Protein AF-A0A8C6Q5A4-F1 (afdb_monomer_lite)

Organism: Nothobranchius furzeri (NCBI:txid105023)

Secondary structure (DSSP, 8-state):
---EEE--SSEEEEEEE-TT-EEEEEEESSEEEEEEE-SS-EEEEEEEEEEEEEEE-SSEEEEEEEEEEEEEEEE-SSEEEEEEE-SSEEEEEEEEEEEEEEEE-SS-EEEEEEEEEEEEEEE-TT-EEEEEE-TT-EEEEEEEEEETTTTEEEEEEEEEE-S----

Foldseek 3Di:
DADEDEDDADEEEEDEEDALHEYHYDDYEEYEYEYEYEHQYEYHEEYEEYEYEYAEEYNYEEEYAYEAYEYEYHYEANYEYEEHYHAHYEYEEAYENYEYEYAYEACYEYEYAYEQYEYEAEYEPNYHYHYHYDQNYWYKYWYWDQDPVPRDIDIDIDTDNRNDPDD

pLDDT: mean 76.81, std 12.97, range [32.28, 91.25]

Sequence (167 aa):
MCPSLACSPHACVKLACSPHACVELFACSHACVELACSPHACVELACSHACVELACSPHACVEFACSHACVELACSPHACVELACSPHACVEFACSHACVELACSPHACVEFACSHACVELACSPHACVELACSPHAWVSMHMWFCFHRPKTCMLGSFTAFNKQILD

Radius of gyration: 16.49 Å; chains: 1; bounding box: 42×31×48 Å

Structure (mmCIF, N/CA/C/O backbone):
data_AF-A0A8C6Q5A4-F1
#
_entry.id   AF-A0A8C6Q5A4-F1
#
loop_
_atom_site.group_PDB
_atom_site.id
_atom_site.type_symbol
_atom_site.label_atom_id
_atom_site.label_alt_id
_atom_site.label_comp_id
_atom_site.label_asym_id
_atom_site.label_entity_id
_atom_site.label_seq_id
_atom_site.pdbx_PDB_ins_code
_atom_site.Cartn_x
_atom_site.Cartn_y
_atom_site.Cartn_z
_atom_site.occupancy
_atom_site.B_iso_or_equiv
_atom_site.auth_seq_id
_atom_site.auth_comp_id
_atom_site.auth_asym_id
_atom_site.auth_atom_id
_atom_site.pdbx_PDB_model_num
ATOM 1 N N . MET A 1 1 ? 12.781 -13.275 -11.972 1.00 47.41 1 MET A N 1
ATOM 2 C CA . MET A 1 1 ? 13.624 -12.063 -12.056 1.00 47.41 1 MET A CA 1
ATOM 3 C C . MET A 1 1 ? 12.676 -10.913 -12.264 1.00 47.41 1 MET A C 1
ATOM 5 O O . MET A 1 1 ? 11.915 -10.966 -13.224 1.00 47.41 1 MET A O 1
ATOM 9 N N . CYS A 1 2 ? 12.671 -9.964 -11.338 1.00 61.50 2 CYS A N 1
ATOM 10 C CA . CYS A 1 2 ? 11.742 -8.848 -11.365 1.00 61.50 2 CYS A CA 1
ATOM 11 C C . CYS A 1 2 ? 12.385 -7.658 -12.079 1.00 61.50 2 CYS A C 1
ATOM 13 O O . CYS A 1 2 ? 13.564 -7.380 -11.845 1.00 61.50 2 CYS A O 1
ATOM 15 N N . PRO A 1 3 ? 11.687 -7.020 -13.033 1.00 68.88 3 PRO A N 1
ATOM 16 C CA . PRO A 1 3 ? 12.162 -5.784 -13.624 1.00 68.88 3 PRO A CA 1
ATOM 17 C C . PRO A 1 3 ? 12.180 -4.702 -12.541 1.00 68.88 3 PRO A C 1
ATOM 19 O O . PRO A 1 3 ? 11.130 -4.268 -12.076 1.00 68.88 3 PRO A O 1
ATOM 22 N N . SER A 1 4 ? 13.385 -4.282 -12.163 1.00 76.38 4 SER A N 1
ATOM 23 C CA . SER A 1 4 ? 13.598 -3.147 -11.271 1.00 76.38 4 SER A CA 1
ATOM 24 C C . SER A 1 4 ? 13.706 -1.880 -12.114 1.00 76.38 4 SER A C 1
ATOM 26 O O . SER A 1 4 ? 14.609 -1.753 -12.949 1.00 76.38 4 SER A O 1
ATOM 28 N N . LEU A 1 5 ? 12.756 -0.961 -11.950 1.00 78.50 5 LEU A N 1
ATOM 29 C CA . LEU A 1 5 ? 12.769 0.349 -12.591 1.00 78.50 5 LEU A CA 1
ATOM 30 C C . LEU A 1 5 ? 13.226 1.400 -11.577 1.00 78.50 5 LEU A C 1
ATOM 32 O O . LEU A 1 5 ? 12.560 1.667 -10.580 1.00 78.50 5 LEU A O 1
ATOM 36 N N . ALA A 1 6 ? 14.346 2.052 -11.877 1.00 76.06 6 ALA A N 1
ATOM 37 C CA . ALA A 1 6 ? 14.707 3.312 -11.243 1.00 76.06 6 ALA A CA 1
ATOM 38 C C . ALA A 1 6 ? 14.155 4.460 -12.095 1.00 76.06 6 ALA A C 1
ATOM 40 O O . ALA A 1 6 ? 14.390 4.489 -13.307 1.00 76.06 6 ALA A O 1
ATOM 41 N N . CYS A 1 7 ? 13.429 5.401 -11.491 1.00 69.19 7 CYS A N 1
ATOM 42 C CA . CYS A 1 7 ? 12.929 6.575 -12.211 1.00 69.19 7 CYS A CA 1
ATOM 43 C C . CYS A 1 7 ? 13.647 7.863 -11.795 1.00 69.19 7 CYS A C 1
ATOM 45 O O . CYS A 1 7 ? 14.297 7.943 -10.755 1.00 69.19 7 CYS A O 1
ATOM 47 N N . SER A 1 8 ? 13.551 8.879 -12.652 1.00 75.94 8 SER A N 1
ATOM 48 C CA . SER A 1 8 ? 14.094 10.212 -12.401 1.00 75.94 8 SER A CA 1
ATOM 49 C C . SER A 1 8 ? 13.344 10.943 -11.281 1.00 75.94 8 SER A C 1
ATOM 51 O O . SER A 1 8 ? 12.186 10.621 -11.002 1.00 75.94 8 SER A O 1
ATOM 53 N N . PRO A 1 9 ? 13.952 11.987 -10.685 1.00 69.00 9 PRO A N 1
ATOM 54 C CA . PRO A 1 9 ? 13.196 12.979 -9.935 1.00 69.00 9 PRO A CA 1
ATOM 55 C C . PRO A 1 9 ? 12.157 13.595 -10.881 1.00 69.00 9 PRO A C 1
ATOM 57 O O . PRO A 1 9 ? 12.523 14.159 -11.910 1.00 69.00 9 PRO A O 1
ATOM 60 N N . HIS A 1 10 ? 10.879 13.440 -10.552 1.00 80.06 10 HIS A N 1
ATOM 61 C CA . HIS A 1 10 ? 9.693 13.622 -11.393 1.00 80.06 10 HIS A CA 1
ATOM 62 C C . HIS A 1 10 ? 9.489 12.494 -12.407 1.00 80.06 10 HIS A C 1
ATOM 64 O O . HIS A 1 10 ? 10.088 12.474 -13.485 1.00 80.06 10 HIS A O 1
ATOM 70 N N . ALA A 1 11 ? 8.606 11.559 -12.061 1.00 80.25 11 ALA A N 1
ATOM 71 C CA . ALA A 1 11 ? 8.271 10.425 -12.907 1.00 80.25 11 ALA A CA 1
ATOM 72 C C . ALA A 1 11 ? 6.764 10.173 -12.918 1.00 80.25 11 ALA A C 1
ATOM 74 O O . ALA A 1 11 ? 6.114 10.181 -11.877 1.00 80.25 11 ALA A O 1
ATOM 75 N N . CYS A 1 12 ? 6.229 9.898 -14.104 1.00 85.44 12 CYS A N 1
ATOM 76 C CA . CYS A 1 12 ? 4.885 9.359 -14.261 1.00 85.44 12 CYS A CA 1
ATOM 77 C C . CYS A 1 12 ? 5.016 7.946 -14.817 1.00 85.44 12 CYS A C 1
ATOM 79 O O . CYS A 1 12 ? 5.496 7.765 -15.938 1.00 85.44 12 CYS A O 1
ATOM 81 N N . VAL A 1 13 ? 4.613 6.954 -14.031 1.00 85.31 13 VAL A N 1
ATOM 82 C CA . VAL A 1 13 ? 4.717 5.540 -14.385 1.00 85.31 13 VAL A CA 1
ATOM 83 C C . VAL A 1 13 ? 3.311 4.984 -14.524 1.00 85.31 13 VAL A C 1
ATOM 85 O O . VAL A 1 13 ? 2.528 5.039 -13.585 1.00 85.31 13 VAL A O 1
ATOM 88 N N . LYS A 1 14 ? 2.995 4.451 -15.705 1.00 88.44 14 LYS A N 1
ATOM 89 C CA . LYS A 1 14 ? 1.751 3.720 -15.955 1.00 88.44 14 LYS A CA 1
ATOM 90 C C . LYS A 1 14 ? 2.097 2.324 -16.431 1.00 88.44 14 LYS A C 1
ATOM 92 O O . LYS A 1 14 ? 2.766 2.180 -17.456 1.00 88.44 14 LYS A O 1
ATOM 97 N N . LEU A 1 15 ? 1.674 1.309 -15.688 1.00 85.38 15 LEU A N 1
ATOM 98 C CA . LEU A 1 15 ? 2.015 -0.083 -15.968 1.00 85.38 15 LEU A CA 1
ATOM 99 C C . LEU A 1 15 ? 0.772 -0.970 -15.904 1.00 85.38 15 LEU A C 1
ATOM 101 O O . LEU A 1 15 ? 0.005 -0.935 -14.947 1.00 85.38 15 LEU A O 1
ATOM 105 N N . ALA A 1 16 ? 0.613 -1.804 -16.930 1.00 87.69 16 ALA A N 1
ATOM 106 C CA . ALA A 1 16 ? -0.342 -2.901 -16.940 1.00 87.69 16 ALA A CA 1
ATOM 107 C C . ALA A 1 16 ? 0.440 -4.215 -16.955 1.00 87.69 16 ALA A C 1
ATOM 109 O O . ALA A 1 16 ? 1.216 -4.477 -17.878 1.00 87.69 16 ALA A O 1
ATOM 110 N N . CYS A 1 17 ? 0.260 -5.028 -15.922 1.00 82.50 17 CYS A N 1
ATOM 111 C CA . CYS A 1 17 ? 1.066 -6.217 -15.689 1.00 82.50 17 CYS A CA 1
ATOM 112 C C . CYS A 1 17 ? 0.287 -7.489 -16.024 1.00 82.50 17 CYS A C 1
ATOM 114 O O . CYS A 1 17 ? -0.863 -7.657 -15.608 1.00 82.50 17 CYS A O 1
ATOM 116 N N . SER A 1 18 ? 0.930 -8.401 -16.756 1.00 85.56 18 SER A N 1
ATOM 117 C CA . SER A 1 18 ? 0.416 -9.743 -17.056 1.00 85.56 18 SER A CA 1
ATOM 118 C C . SER A 1 18 ? 0.413 -10.652 -15.815 1.00 85.56 18 SER A C 1
ATOM 120 O O . SER A 1 18 ? 1.012 -10.284 -14.804 1.00 85.56 18 SER A O 1
ATOM 122 N N . PRO A 1 19 ? -0.249 -11.825 -15.858 1.00 85.31 19 PRO A N 1
ATOM 123 C CA . PRO A 1 19 ? -0.327 -12.688 -14.685 1.00 85.31 19 PRO A CA 1
ATOM 124 C C . PRO A 1 19 ? 1.070 -13.141 -14.268 1.00 85.31 19 PRO A C 1
ATOM 126 O O . PRO A 1 19 ? 1.944 -13.285 -15.128 1.00 85.31 19 PRO A O 1
ATOM 129 N N . HIS A 1 20 ? 1.279 -13.381 -12.973 1.00 84.62 20 HIS A N 1
ATOM 130 C CA . HIS A 1 20 ? 2.593 -13.733 -12.413 1.00 84.62 20 HIS A CA 1
ATOM 131 C C . HIS A 1 20 ? 3.673 -12.656 -12.608 1.00 84.62 20 HIS A C 1
ATOM 133 O O . HIS A 1 20 ? 4.867 -12.962 -12.642 1.00 84.62 20 HIS A O 1
ATOM 139 N N . ALA A 1 21 ? 3.270 -11.396 -12.778 1.00 83.00 21 ALA A N 1
ATOM 140 C CA . ALA A 1 21 ? 4.210 -10.294 -12.876 1.00 83.00 21 ALA A CA 1
ATOM 141 C C . ALA A 1 21 ? 4.773 -9.913 -11.509 1.00 83.00 21 ALA A C 1
ATOM 143 O O . ALA A 1 21 ? 4.086 -9.957 -10.491 1.00 83.00 21 ALA A O 1
ATOM 144 N N . CYS A 1 22 ? 6.012 -9.441 -11.522 1.00 86.00 22 CYS A N 1
ATOM 145 C CA . CYS A 1 22 ? 6.548 -8.667 -10.422 1.00 86.00 22 CYS A CA 1
ATOM 146 C C . CYS A 1 22 ? 7.009 -7.300 -10.917 1.00 86.00 22 CYS A C 1
ATOM 148 O O . CYS A 1 22 ? 7.527 -7.185 -12.031 1.00 86.00 22 CYS A O 1
ATOM 150 N N . VAL A 1 23 ? 6.773 -6.271 -10.110 1.00 86.44 23 VAL A N 1
ATOM 151 C CA . VAL A 1 23 ? 7.160 -4.889 -10.389 1.00 86.44 23 VAL A CA 1
ATOM 152 C C . VAL A 1 23 ? 7.894 -4.342 -9.186 1.00 86.44 23 VAL A C 1
ATOM 154 O O . VAL A 1 23 ? 7.367 -4.362 -8.081 1.00 86.44 23 VAL A O 1
ATOM 157 N N . GLU A 1 24 ? 9.078 -3.808 -9.438 1.00 88.38 24 GLU A N 1
ATOM 158 C CA . GLU A 1 24 ? 9.873 -3.085 -8.459 1.00 88.38 24 GLU A CA 1
ATOM 159 C C . GLU A 1 24 ? 10.109 -1.665 -8.982 1.00 88.38 24 GLU A C 1
ATOM 161 O O . GLU A 1 24 ? 10.670 -1.487 -10.069 1.00 88.38 24 GLU A O 1
ATOM 166 N N . LEU A 1 25 ? 9.683 -0.647 -8.232 1.00 84.31 25 LEU A N 1
ATOM 167 C CA . LEU A 1 25 ? 9.972 0.756 -8.538 1.00 84.31 25 LEU A CA 1
ATOM 168 C C . LEU A 1 25 ? 10.649 1.427 -7.349 1.00 84.31 25 LEU A C 1
ATOM 170 O O . LEU A 1 25 ? 10.059 1.579 -6.279 1.00 84.31 25 LEU A O 1
ATOM 174 N N . PHE A 1 26 ? 11.878 1.891 -7.570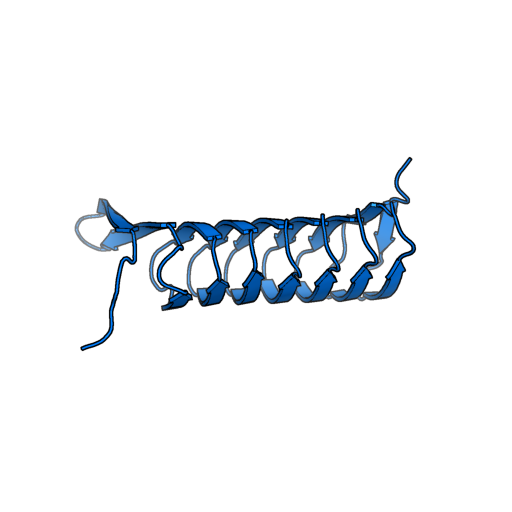 1.00 83.00 26 PHE A N 1
ATOM 175 C CA . PHE A 1 26 ? 12.702 2.504 -6.532 1.00 83.00 26 PHE A CA 1
ATOM 176 C C . PHE A 1 26 ? 13.144 3.923 -6.904 1.00 83.00 26 PHE A C 1
ATOM 178 O O . PHE A 1 26 ? 13.313 4.273 -8.074 1.00 83.00 26 PHE A O 1
ATOM 185 N N . ALA A 1 27 ? 13.415 4.719 -5.866 1.00 65.12 27 ALA A N 1
ATOM 186 C CA . ALA A 1 27 ? 14.122 6.000 -5.934 1.00 65.12 27 ALA A CA 1
ATOM 187 C C . ALA A 1 27 ? 13.423 7.117 -6.735 1.00 65.12 27 ALA A C 1
ATOM 189 O O . ALA A 1 27 ? 14.082 8.013 -7.262 1.00 65.12 27 ALA A O 1
ATOM 190 N N . CYS A 1 28 ? 12.089 7.121 -6.770 1.00 68.94 28 CYS A N 1
ATOM 191 C CA . CYS A 1 28 ? 11.330 8.202 -7.394 1.00 68.94 28 CYS A CA 1
ATOM 192 C C . CYS A 1 28 ? 11.080 9.340 -6.389 1.00 68.94 28 CYS A C 1
ATOM 194 O O . CYS A 1 28 ? 10.520 9.113 -5.310 1.00 68.94 28 CYS A O 1
ATOM 196 N N . SER A 1 29 ? 11.443 10.577 -6.741 1.00 77.25 29 SER A N 1
ATOM 197 C CA . SER A 1 29 ? 10.952 11.772 -6.044 1.00 77.25 29 SER A CA 1
ATOM 198 C C . SER A 1 29 ? 9.865 12.441 -6.877 1.00 77.25 29 SER A C 1
ATOM 200 O O . SER A 1 29 ? 10.041 12.612 -8.075 1.00 77.25 29 SER A O 1
ATOM 202 N N . HIS A 1 30 ? 8.731 12.791 -6.267 1.00 82.38 30 HIS A N 1
ATOM 203 C CA . HIS A 1 30 ? 7.539 13.292 -6.971 1.00 82.38 30 HIS A CA 1
ATOM 204 C C . HIS A 1 30 ? 7.068 12.350 -8.090 1.00 82.38 30 HIS A C 1
ATOM 206 O O . HIS A 1 30 ? 7.176 12.659 -9.278 1.00 82.38 30 HIS A O 1
ATOM 212 N N . ALA A 1 31 ? 6.569 11.185 -7.694 1.00 83.81 31 ALA A N 1
ATOM 213 C CA . ALA A 1 31 ? 6.051 10.174 -8.596 1.00 83.81 31 ALA A CA 1
ATOM 214 C C . ALA A 1 31 ? 4.524 10.234 -8.705 1.00 83.81 31 ALA A C 1
ATOM 216 O O . ALA A 1 31 ? 3.834 10.399 -7.702 1.00 83.81 31 ALA A O 1
ATOM 217 N N . CYS A 1 32 ? 4.002 10.015 -9.906 1.00 86.88 32 CYS A N 1
ATOM 218 C CA . CYS A 1 32 ? 2.624 9.578 -10.104 1.00 86.88 32 CYS A CA 1
ATOM 219 C C . CYS A 1 32 ? 2.677 8.159 -10.663 1.00 86.88 32 CYS A C 1
ATOM 221 O O . CYS A 1 32 ? 3.219 7.953 -11.752 1.00 86.88 32 CYS A O 1
ATOM 223 N N . VAL A 1 33 ? 2.172 7.185 -9.914 1.00 88.06 33 VAL A N 1
ATOM 224 C CA . VAL A 1 33 ? 2.247 5.771 -10.281 1.00 88.06 33 VAL A CA 1
ATOM 225 C C . VAL A 1 33 ? 0.837 5.214 -10.407 1.00 88.06 33 VAL A C 1
ATOM 227 O O . VAL A 1 33 ? 0.091 5.208 -9.439 1.00 88.06 33 VAL A O 1
ATOM 230 N N . GLU A 1 34 ? 0.500 4.720 -11.594 1.00 90.38 34 GLU A N 1
ATOM 231 C CA . GLU A 1 34 ? -0.724 3.962 -11.851 1.00 90.38 34 GLU A CA 1
ATOM 232 C C . GLU A 1 34 ? -0.341 2.536 -12.260 1.00 90.38 34 GLU A C 1
ATOM 234 O O . GLU A 1 34 ? 0.359 2.321 -13.259 1.00 90.38 34 GLU A O 1
ATOM 239 N N . LEU A 1 35 ? -0.798 1.551 -11.496 1.00 87.88 35 LEU A N 1
ATOM 240 C CA . LEU A 1 35 ? -0.503 0.140 -11.725 1.00 87.88 35 LEU A CA 1
ATOM 241 C C . LEU A 1 35 ? -1.790 -0.677 -11.773 1.00 87.88 35 LEU A C 1
ATOM 243 O O . LEU A 1 35 ? -2.598 -0.659 -10.849 1.00 87.88 35 LEU A O 1
ATOM 247 N N . ALA A 1 36 ? -1.947 -1.453 -12.841 1.00 89.75 36 ALA A N 1
ATOM 248 C CA . ALA A 1 36 ? -3.006 -2.443 -12.969 1.00 89.75 36 ALA A CA 1
ATOM 249 C C . ALA A 1 36 ? -2.384 -3.833 -13.102 1.00 89.75 36 ALA A C 1
ATOM 251 O O . ALA A 1 36 ? -1.762 -4.158 -14.118 1.00 89.75 36 ALA A O 1
ATOM 252 N N . CYS A 1 37 ? -2.556 -4.668 -12.082 1.00 85.00 37 CYS A N 1
ATOM 253 C CA . CYS A 1 37 ? -1.925 -5.976 -12.010 1.00 85.00 37 CYS A CA 1
ATOM 254 C C . CYS A 1 37 ? -2.948 -7.107 -12.151 1.00 85.00 37 CYS A C 1
ATOM 256 O O . CYS A 1 37 ? -3.886 -7.240 -11.359 1.00 85.00 37 CYS A O 1
ATOM 258 N N . SER A 1 38 ? -2.740 -7.959 -13.155 1.00 86.19 38 SER A N 1
ATOM 259 C CA . SER A 1 38 ? -3.464 -9.229 -13.297 1.00 86.19 38 SER A CA 1
ATOM 260 C C . SER A 1 38 ? -2.941 -10.292 -12.292 1.00 86.19 38 SER A C 1
ATOM 262 O O . SER A 1 38 ? -2.032 -9.972 -11.522 1.00 86.19 38 SER A O 1
ATOM 264 N N . PRO A 1 39 ? -3.564 -11.487 -12.171 1.00 85.81 39 PRO A N 1
ATOM 265 C CA . PRO A 1 39 ? -3.470 -12.281 -10.941 1.00 85.81 39 PRO A CA 1
ATOM 266 C C . PRO A 1 39 ? -2.053 -12.741 -10.617 1.00 85.81 39 PRO A C 1
ATOM 268 O O . PRO A 1 39 ? -1.236 -12.921 -11.524 1.00 85.81 39 PRO A O 1
ATOM 271 N N . HIS A 1 40 ? -1.796 -13.024 -9.338 1.00 85.56 40 HIS A N 1
ATOM 272 C CA . HIS A 1 40 ? -0.480 -13.455 -8.848 1.00 85.56 40 HIS A CA 1
ATOM 273 C C . HIS A 1 40 ? 0.610 -12.394 -9.030 1.00 85.56 40 HIS A C 1
ATOM 275 O O . HIS A 1 40 ? 1.683 -12.696 -9.547 1.00 85.56 40 HIS A O 1
ATOM 281 N N . ALA A 1 41 ? 0.331 -11.151 -8.645 1.00 85.69 41 ALA A N 1
ATOM 282 C CA . ALA A 1 41 ? 1.284 -10.058 -8.788 1.00 85.69 41 ALA A CA 1
ATOM 283 C C . ALA A 1 41 ? 2.045 -9.765 -7.492 1.00 85.69 41 ALA A C 1
ATOM 285 O O . ALA A 1 41 ? 1.456 -9.783 -6.412 1.00 85.69 41 ALA A O 1
ATOM 286 N N . CYS A 1 42 ? 3.325 -9.422 -7.621 1.00 87.94 42 CYS A N 1
ATOM 287 C CA . CYS A 1 42 ? 4.115 -8.840 -6.535 1.00 87.94 42 CYS A CA 1
ATOM 288 C C . CYS A 1 42 ? 4.509 -7.411 -6.909 1.00 87.94 42 CYS A C 1
ATOM 290 O O . CYS A 1 42 ? 5.078 -7.191 -7.979 1.00 87.94 42 CYS A O 1
ATOM 292 N N . VAL A 1 43 ? 4.197 -6.444 -6.056 1.00 89.19 43 VAL A N 1
ATOM 293 C CA . VAL A 1 43 ? 4.468 -5.029 -6.305 1.00 89.19 43 VAL A CA 1
ATOM 294 C C . VAL A 1 43 ? 5.247 -4.463 -5.129 1.00 89.19 43 VAL A C 1
ATOM 296 O O . VAL A 1 43 ? 4.730 -4.422 -4.020 1.00 89.19 43 VAL A O 1
ATOM 299 N N . GLU A 1 44 ? 6.466 -4.005 -5.392 1.00 90.50 44 GLU A N 1
ATOM 300 C CA . GLU A 1 44 ? 7.312 -3.301 -4.432 1.00 90.50 44 GLU A CA 1
ATOM 301 C C . GLU A 1 44 ? 7.559 -1.876 -4.926 1.00 90.50 44 GLU A C 1
ATOM 303 O O . GLU A 1 44 ? 8.022 -1.643 -6.048 1.00 90.50 44 GLU A O 1
ATOM 308 N N . LEU A 1 45 ? 7.228 -0.902 -4.087 1.00 88.12 45 LEU A N 1
ATOM 309 C CA . LEU A 1 45 ? 7.269 0.511 -4.434 1.00 88.12 45 LEU A CA 1
ATOM 310 C C . LEU A 1 45 ? 7.941 1.307 -3.307 1.00 88.12 45 LEU A C 1
ATOM 312 O O . LEU A 1 45 ? 7.480 1.301 -2.166 1.00 88.12 45 LEU A O 1
ATOM 316 N N . ALA A 1 46 ? 8.994 2.060 -3.631 1.00 88.44 46 ALA A N 1
ATOM 317 C CA . ALA A 1 46 ? 9.642 2.976 -2.692 1.00 88.44 46 ALA A CA 1
ATOM 318 C C . ALA A 1 46 ? 9.818 4.373 -3.301 1.00 88.44 46 ALA A C 1
ATOM 320 O O . ALA A 1 46 ? 10.625 4.580 -4.217 1.00 88.44 46 ALA A O 1
ATOM 321 N N . CYS A 1 47 ? 9.075 5.349 -2.774 1.00 83.38 47 CYS A N 1
ATOM 322 C CA . CYS A 1 47 ? 9.025 6.718 -3.299 1.00 83.38 47 CYS A CA 1
ATOM 323 C C . CYS A 1 47 ? 9.082 7.762 -2.176 1.00 83.38 47 CYS A C 1
ATOM 325 O O . CYS A 1 47 ? 8.613 7.512 -1.075 1.00 83.38 47 CYS A O 1
ATOM 327 N N . SER A 1 48 ? 9.597 8.970 -2.425 1.00 83.25 48 SER A N 1
ATOM 328 C CA . SER A 1 48 ? 9.572 10.022 -1.392 1.00 83.25 48 SER A CA 1
ATOM 329 C C . SER A 1 48 ? 8.255 10.802 -1.380 1.00 83.25 48 SER A C 1
ATOM 331 O O . SER A 1 48 ? 7.542 10.792 -0.381 1.00 83.25 48 SER A O 1
ATOM 333 N N . HIS A 1 49 ? 7.907 11.448 -2.488 1.00 85.94 49 HIS A N 1
ATOM 334 C CA . HIS A 1 49 ? 6.611 12.095 -2.696 1.00 85.94 49 HIS A CA 1
ATOM 335 C C . HIS A 1 49 ? 5.874 11.338 -3.787 1.00 85.94 49 HIS A C 1
ATOM 337 O O . HIS A 1 49 ? 6.394 11.294 -4.902 1.00 85.94 49 HIS A O 1
ATOM 343 N N . ALA A 1 50 ? 4.716 10.753 -3.498 1.00 85.38 50 ALA A N 1
ATOM 344 C CA . ALA A 1 50 ? 4.011 9.953 -4.489 1.00 85.38 50 ALA A CA 1
ATOM 345 C C . ALA A 1 50 ? 2.490 10.090 -4.433 1.00 85.38 50 ALA A C 1
ATOM 347 O O . ALA A 1 50 ? 1.898 10.126 -3.361 1.00 85.38 50 ALA A O 1
ATOM 348 N N . CYS A 1 51 ? 1.868 10.094 -5.604 1.00 87.56 51 CYS A N 1
ATOM 349 C CA . CYS A 1 51 ? 0.471 9.715 -5.758 1.00 87.56 51 CYS A CA 1
ATOM 350 C C . CYS A 1 51 ? 0.461 8.323 -6.388 1.00 87.56 51 CYS A C 1
ATOM 352 O O . CYS A 1 51 ? 1.024 8.148 -7.473 1.00 87.56 51 CYS A O 1
ATOM 354 N N . VAL A 1 52 ? -0.104 7.340 -5.693 1.00 88.75 52 VAL A N 1
ATOM 355 C CA . VAL A 1 52 ? -0.120 5.944 -6.139 1.00 88.75 52 VAL A CA 1
ATOM 356 C C . VAL A 1 52 ? -1.555 5.460 -6.225 1.00 88.75 52 VAL A C 1
ATOM 358 O O . VAL A 1 52 ? -2.257 5.440 -5.221 1.00 88.75 52 VAL A O 1
ATOM 361 N N . GLU A 1 53 ? -1.942 5.017 -7.414 1.00 91.25 53 GLU A N 1
ATOM 362 C CA . GLU A 1 53 ? -3.164 4.261 -7.658 1.00 91.25 53 GLU A CA 1
ATOM 363 C C . GLU A 1 53 ? -2.763 2.845 -8.072 1.00 91.25 53 GLU A C 1
ATOM 365 O O . GLU A 1 53 ? -2.078 2.639 -9.082 1.00 91.25 53 GLU A O 1
ATOM 370 N N . LEU A 1 54 ? -3.163 1.850 -7.285 1.00 88.81 54 LEU A N 1
ATOM 371 C CA . LEU A 1 54 ? -2.844 0.457 -7.568 1.00 88.81 54 LEU A CA 1
ATOM 372 C C . LEU A 1 54 ? -4.114 -0.402 -7.520 1.00 88.81 54 LEU A C 1
ATOM 374 O O . LEU A 1 54 ? -4.864 -0.433 -6.545 1.00 88.81 54 LEU A O 1
ATOM 378 N N . ALA A 1 55 ? -4.356 -1.111 -8.620 1.00 89.62 55 ALA A N 1
ATOM 379 C CA . ALA A 1 55 ? -5.459 -2.043 -8.776 1.00 89.62 55 ALA A CA 1
ATOM 380 C C . ALA A 1 55 ? -4.902 -3.455 -8.964 1.00 89.62 55 ALA A C 1
ATOM 382 O O . ALA A 1 55 ? -4.312 -3.785 -9.999 1.00 89.62 55 ALA A O 1
ATOM 383 N N . CYS A 1 56 ? -5.115 -4.308 -7.966 1.00 83.56 56 CYS A N 1
ATOM 384 C CA . CYS A 1 56 ? -4.623 -5.676 -7.960 1.00 83.56 56 CYS A CA 1
ATOM 385 C C . CYS A 1 56 ? -5.770 -6.681 -8.076 1.00 83.56 56 CYS A C 1
ATOM 387 O O . CYS A 1 56 ? -6.679 -6.751 -7.243 1.00 83.56 56 CYS A O 1
ATOM 389 N N . SER A 1 57 ? -5.690 -7.523 -9.099 1.00 84.06 57 SER A N 1
ATOM 390 C CA . SER A 1 57 ? -6.508 -8.734 -9.202 1.00 84.06 57 SER A CA 1
ATOM 391 C C . SER A 1 57 ? -6.009 -9.831 -8.214 1.00 84.06 57 SER A C 1
ATOM 393 O O . SER A 1 57 ? -5.057 -9.572 -7.475 1.00 84.06 57 SER A O 1
ATOM 395 N N . PRO A 1 58 ? -6.659 -11.010 -8.107 1.00 83.62 58 PRO A N 1
ATOM 396 C CA . PRO A 1 58 ? -6.488 -11.901 -6.958 1.00 83.62 58 PRO A CA 1
ATOM 397 C C . PRO A 1 58 ? -5.052 -12.381 -6.745 1.00 83.62 58 PRO A C 1
ATOM 399 O O . PRO A 1 58 ? -4.292 -12.529 -7.706 1.00 83.62 58 PRO A O 1
ATOM 402 N N . HIS A 1 59 ? -4.727 -12.730 -5.497 1.00 84.81 59 HIS A N 1
ATOM 403 C CA . HIS A 1 59 ? -3.400 -13.219 -5.099 1.00 84.81 59 HIS A CA 1
ATOM 404 C C . HIS A 1 59 ? -2.291 -12.186 -5.309 1.00 84.81 59 HIS A C 1
ATOM 406 O O . HIS A 1 59 ? -1.316 -12.456 -6.005 1.00 84.81 59 HIS A O 1
ATOM 412 N N . ALA A 1 60 ? -2.444 -11.001 -4.728 1.00 85.44 60 ALA A N 1
ATOM 413 C CA . ALA A 1 60 ? -1.442 -9.948 -4.825 1.00 85.44 60 ALA A CA 1
ATOM 414 C C . ALA A 1 60 ? -0.654 -9.782 -3.523 1.00 85.44 60 ALA A C 1
ATOM 416 O O . ALA A 1 60 ? -1.227 -9.846 -2.436 1.00 85.44 60 ALA A O 1
ATOM 417 N N . CYS A 1 61 ? 0.641 -9.519 -3.655 1.00 88.38 61 CYS A N 1
ATOM 418 C CA . CYS A 1 61 ? 1.491 -9.037 -2.574 1.00 88.38 61 CYS A CA 1
ATOM 419 C C . CYS A 1 61 ? 1.917 -7.608 -2.908 1.00 88.38 61 CYS A C 1
ATOM 421 O O . CYS A 1 61 ? 2.469 -7.376 -3.986 1.00 88.38 61 CYS A O 1
ATOM 423 N N . VAL A 1 62 ? 1.635 -6.662 -2.018 1.00 89.00 62 VAL A N 1
ATOM 424 C CA . VAL A 1 62 ? 1.979 -5.250 -2.207 1.00 89.00 62 VAL A CA 1
ATOM 425 C C . VAL A 1 62 ? 2.788 -4.774 -1.014 1.00 89.00 62 VAL A C 1
ATOM 427 O O . VAL A 1 62 ? 2.304 -4.822 0.111 1.00 89.00 62 VAL A O 1
ATOM 430 N N . GLU A 1 63 ? 3.982 -4.263 -1.275 1.00 91.06 63 GLU A N 1
ATOM 431 C CA . GLU A 1 63 ? 4.801 -3.560 -0.296 1.00 91.06 63 GLU A CA 1
ATOM 432 C C . GLU A 1 63 ? 5.028 -2.130 -0.785 1.00 91.06 63 GLU A C 1
ATOM 434 O O . GLU A 1 63 ? 5.527 -1.895 -1.893 1.00 91.06 63 GLU A O 1
ATOM 439 N N . PHE A 1 64 ? 4.646 -1.153 0.033 1.00 88.38 64 PHE A N 1
ATOM 440 C CA . PHE A 1 64 ? 4.840 0.254 -0.295 1.00 88.38 64 PHE A CA 1
ATOM 441 C C . PHE A 1 64 ? 5.431 1.035 0.868 1.00 88.38 64 PHE A C 1
ATOM 443 O O . PHE A 1 64 ? 4.878 1.080 1.968 1.00 88.38 64 PHE A O 1
ATOM 450 N N . ALA A 1 65 ? 6.539 1.713 0.582 1.00 88.44 65 ALA A N 1
ATOM 451 C CA . ALA A 1 65 ? 7.206 2.614 1.501 1.00 88.44 65 ALA A CA 1
ATOM 452 C C . ALA A 1 65 ? 7.259 4.026 0.913 1.00 88.44 65 ALA A C 1
ATOM 454 O O . ALA A 1 65 ? 7.782 4.245 -0.186 1.00 88.44 65 ALA A O 1
ATOM 455 N N . CYS A 1 66 ? 6.763 5.010 1.663 1.00 84.19 66 CYS A N 1
ATOM 456 C CA . CYS A 1 66 ? 6.845 6.397 1.234 1.00 84.19 66 CYS A CA 1
ATOM 457 C C . CYS A 1 66 ? 6.986 7.410 2.361 1.00 84.19 66 CYS A C 1
ATOM 459 O O . CYS A 1 66 ? 6.647 7.138 3.512 1.00 84.19 66 CYS A O 1
ATOM 461 N N . SER A 1 67 ? 7.464 8.612 2.015 1.00 82.12 67 SER A N 1
ATOM 462 C CA . SER A 1 67 ? 7.437 9.723 2.966 1.00 82.12 67 SER A CA 1
ATOM 463 C C . SER A 1 67 ? 6.114 10.498 2.920 1.00 82.12 67 SER A C 1
ATOM 465 O O . SER A 1 67 ? 5.326 10.460 3.855 1.00 82.12 67 SER A O 1
ATOM 467 N N . HIS A 1 68 ? 5.804 11.132 1.798 1.00 83.31 68 HIS A N 1
ATOM 468 C CA . HIS A 1 68 ? 4.555 11.851 1.593 1.00 83.31 68 HIS A CA 1
ATOM 469 C C . HIS A 1 68 ? 3.774 11.157 0.494 1.00 83.31 68 HIS A C 1
ATOM 471 O O . HIS A 1 68 ? 4.263 11.089 -0.639 1.00 83.31 68 HIS A O 1
ATOM 477 N N . ALA A 1 69 ? 2.575 10.670 0.798 1.00 84.06 69 ALA A N 1
ATOM 478 C CA . ALA A 1 69 ? 1.781 10.032 -0.234 1.00 84.06 69 ALA A CA 1
ATOM 479 C C . ALA A 1 69 ? 0.281 10.224 -0.113 1.00 84.06 69 ALA A C 1
ATOM 481 O O . AL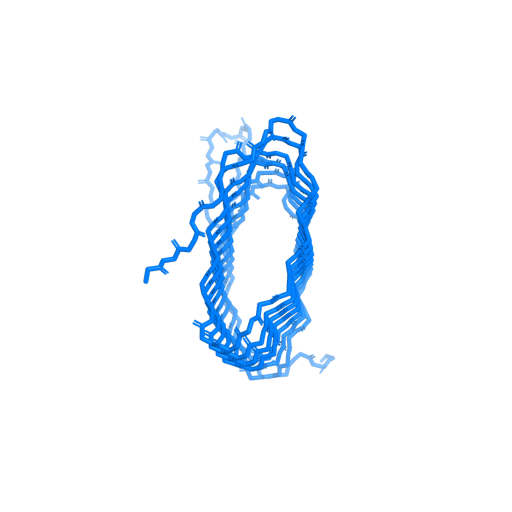A A 1 69 ? -0.273 10.318 0.980 1.00 84.06 69 ALA A O 1
ATOM 482 N N . CYS A 1 70 ? -0.342 10.205 -1.284 1.00 86.56 70 CYS A N 1
ATOM 483 C CA . CYS A 1 70 ? -1.733 9.832 -1.454 1.00 86.56 70 CYS A CA 1
ATOM 484 C C . CYS A 1 70 ? -1.733 8.437 -2.082 1.00 86.56 70 CYS A C 1
ATOM 486 O O . CYS A 1 70 ? -1.169 8.258 -3.165 1.00 86.56 70 CYS A O 1
ATOM 488 N N . VAL A 1 71 ? -2.291 7.458 -1.380 1.00 88.00 71 VAL A N 1
ATOM 489 C CA . VAL A 1 71 ? -2.349 6.066 -1.826 1.00 88.00 71 VAL A CA 1
ATOM 490 C C . VAL A 1 71 ? -3.801 5.655 -1.929 1.00 88.00 71 VAL A C 1
ATOM 492 O O . VAL A 1 71 ? -4.510 5.679 -0.928 1.00 88.00 71 VAL A O 1
ATOM 495 N N . GLU A 1 72 ? -4.199 5.223 -3.115 1.00 90.19 72 GLU A N 1
ATOM 496 C CA . GLU A 1 72 ? -5.453 4.522 -3.345 1.00 90.19 72 GLU A CA 1
ATOM 497 C C . GLU A 1 72 ? -5.125 3.086 -3.745 1.00 90.19 72 GLU A C 1
ATOM 499 O O . GLU A 1 72 ? -4.475 2.834 -4.769 1.00 90.19 72 GLU A O 1
ATOM 504 N N . LEU A 1 73 ? -5.552 2.129 -2.919 1.00 87.25 73 LEU A N 1
ATOM 505 C CA . LEU A 1 73 ? -5.346 0.714 -3.194 1.00 87.25 73 LEU A CA 1
ATOM 506 C C . LEU A 1 73 ? -6.663 -0.051 -3.261 1.00 87.25 73 LEU A C 1
ATOM 508 O O . LEU A 1 73 ? -7.412 -0.134 -2.287 1.00 87.25 73 LEU A O 1
ATOM 512 N N . ALA A 1 74 ? -6.894 -0.685 -4.409 1.00 88.06 74 ALA A N 1
ATOM 513 C CA . ALA A 1 74 ? -8.007 -1.593 -4.628 1.00 88.06 74 ALA A CA 1
ATOM 514 C C . ALA A 1 74 ? -7.483 -3.013 -4.875 1.00 88.06 74 ALA A C 1
ATOM 516 O O . ALA A 1 74 ? -6.939 -3.327 -5.938 1.00 88.06 74 ALA A O 1
ATOM 517 N N . CYS A 1 75 ? -7.684 -3.896 -3.898 1.00 81.00 75 CYS A N 1
ATOM 518 C CA . CYS A 1 75 ? -7.259 -5.290 -3.976 1.00 81.00 75 CYS A CA 1
ATOM 519 C C . CYS A 1 75 ? -8.460 -6.242 -4.000 1.00 81.00 75 CYS A C 1
ATOM 521 O O . CYS A 1 75 ? -9.298 -6.273 -3.097 1.00 81.00 75 CYS A O 1
ATOM 523 N N . SER A 1 76 ? -8.516 -7.085 -5.025 1.00 77.50 76 SER A N 1
ATOM 524 C CA . SER A 1 76 ? -9.439 -8.223 -5.075 1.00 77.50 76 SER A CA 1
ATOM 525 C C . S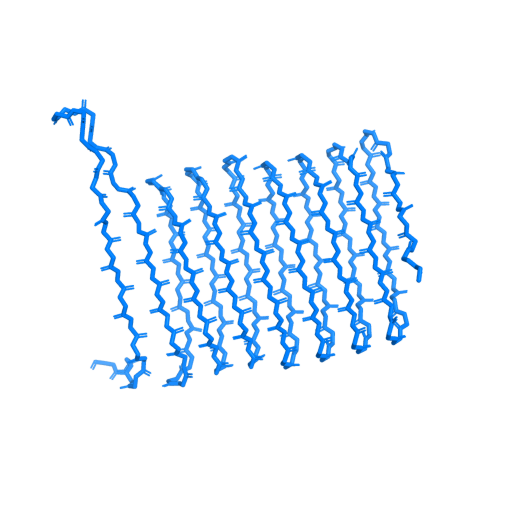ER A 1 76 ? -8.880 -9.422 -4.266 1.00 77.50 76 SER A C 1
ATOM 527 O O . SER A 1 76 ? -7.762 -9.327 -3.754 1.00 77.50 76 SER A O 1
ATOM 529 N N . PRO A 1 77 ? -9.637 -10.520 -4.065 1.00 77.19 77 PRO A N 1
ATOM 530 C CA . PRO A 1 77 ? -9.437 -11.410 -2.926 1.00 77.19 77 PRO A CA 1
ATOM 531 C C . PRO A 1 77 ? -8.056 -12.067 -2.848 1.00 77.19 77 PRO A C 1
ATOM 533 O O . PRO A 1 77 ? -7.441 -12.386 -3.866 1.00 77.19 77 PRO A O 1
ATOM 536 N N . HIS A 1 78 ? -7.625 -12.345 -1.614 1.00 82.75 78 HIS A N 1
ATOM 537 C CA . HIS A 1 78 ? -6.329 -12.937 -1.265 1.00 82.75 78 HIS A CA 1
ATOM 538 C C . HIS A 1 78 ? -5.153 -11.989 -1.486 1.00 82.75 78 HIS A C 1
ATOM 540 O O . HIS A 1 78 ? -4.193 -12.338 -2.168 1.00 82.75 78 HIS A O 1
ATOM 546 N N . ALA A 1 79 ? -5.234 -10.796 -0.905 1.00 83.19 79 ALA A N 1
ATOM 547 C CA . ALA A 1 79 ? -4.135 -9.841 -0.921 1.00 83.19 79 ALA A CA 1
ATOM 548 C C . ALA A 1 79 ? -3.374 -9.824 0.412 1.00 83.19 79 ALA A C 1
ATOM 550 O O . ALA A 1 79 ? -3.982 -9.895 1.481 1.00 83.19 79 ALA A O 1
ATOM 551 N N . CYS A 1 80 ? -2.055 -9.691 0.332 1.00 86.75 80 CYS A N 1
ATOM 552 C CA . CYS A 1 80 ? -1.196 -9.332 1.454 1.00 86.75 80 CYS A CA 1
ATOM 553 C C . CYS A 1 80 ? -0.636 -7.945 1.170 1.00 86.75 80 CYS A C 1
ATOM 555 O O . CYS A 1 80 ? -0.030 -7.745 0.115 1.00 86.75 80 CYS A O 1
ATOM 557 N N . VAL A 1 81 ? -0.869 -6.994 2.070 1.00 87.19 81 VAL A N 1
ATOM 558 C CA . VAL A 1 81 ? -0.417 -5.621 1.862 1.00 87.19 81 VAL A CA 1
ATOM 559 C C . VAL A 1 81 ? 0.298 -5.079 3.082 1.00 87.19 81 VAL A C 1
ATOM 561 O O . VAL A 1 81 ? -0.258 -5.070 4.176 1.00 87.19 81 VAL A O 1
ATOM 564 N N . GLU A 1 82 ? 1.503 -4.575 2.856 1.00 89.88 82 GLU A N 1
ATOM 565 C CA . GLU A 1 82 ? 2.297 -3.854 3.838 1.00 89.88 82 GLU A CA 1
ATOM 566 C C . GLU A 1 82 ? 2.520 -2.421 3.357 1.00 89.88 82 GLU A C 1
ATOM 568 O O . GLU A 1 82 ? 3.005 -2.163 2.251 1.00 89.88 82 GLU A O 1
ATOM 573 N N . LEU A 1 83 ? 2.131 -1.467 4.195 1.00 86.56 83 LEU A N 1
ATOM 574 C CA . LEU A 1 83 ? 2.185 -0.046 3.891 1.00 86.56 83 LEU A CA 1
ATOM 575 C C . LEU A 1 83 ? 2.910 0.697 5.012 1.00 86.56 83 LEU A C 1
ATOM 577 O O . LEU A 1 83 ? 2.478 0.692 6.162 1.00 86.56 83 LEU A O 1
ATOM 581 N N . ALA A 1 84 ? 3.985 1.401 4.666 1.00 86.94 84 ALA A N 1
ATOM 582 C CA . ALA A 1 84 ? 4.734 2.255 5.580 1.00 86.94 84 ALA A CA 1
ATOM 583 C C . ALA A 1 84 ? 4.802 3.685 5.030 1.00 86.94 84 ALA A C 1
ATOM 585 O O . ALA A 1 84 ? 5.465 3.948 4.026 1.00 86.94 84 ALA A O 1
ATOM 586 N N . CYS A 1 85 ? 4.122 4.625 5.691 1.00 79.88 85 CYS A N 1
ATOM 587 C CA . CYS A 1 85 ? 4.026 6.016 5.232 1.00 79.88 85 CYS A CA 1
ATOM 588 C C . CYS A 1 85 ? 4.510 7.011 6.306 1.00 79.88 85 CYS A C 1
ATOM 590 O O . CYS A 1 85 ? 4.124 6.888 7.476 1.00 79.88 85 CYS A O 1
ATOM 592 N N . SER A 1 86 ? 5.324 8.022 5.943 1.00 76.62 86 SER A N 1
ATOM 593 C CA . SER A 1 86 ? 5.845 8.980 6.937 1.00 76.62 86 SER A CA 1
ATOM 594 C C . SER A 1 86 ? 6.275 10.400 6.496 1.00 76.62 86 SER A C 1
ATOM 596 O O . SER A 1 86 ? 7.259 10.511 5.766 1.00 76.62 86 SER A O 1
ATOM 598 N N . PRO A 1 87 ? 5.876 11.498 7.177 1.00 73.00 87 PRO A N 1
ATOM 599 C CA . PRO A 1 87 ? 4.555 11.937 7.661 1.00 73.00 87 PRO A CA 1
ATOM 600 C C . PRO A 1 87 ? 3.695 12.579 6.558 1.00 73.00 87 PRO A C 1
ATOM 602 O O . PRO A 1 87 ? 4.182 12.845 5.467 1.00 73.00 87 PRO A O 1
ATOM 605 N N . HIS A 1 88 ? 2.442 12.928 6.864 1.00 77.62 88 HIS A N 1
ATOM 606 C CA . HIS A 1 88 ? 1.463 13.457 5.894 1.00 77.62 88 HIS A CA 1
ATOM 607 C C . HIS A 1 88 ? 1.122 12.452 4.793 1.00 77.62 88 HIS A C 1
ATOM 609 O O . HIS A 1 88 ? 1.537 12.594 3.640 1.00 77.62 88 HIS A O 1
ATOM 615 N N . ALA A 1 89 ? 0.357 11.436 5.179 1.00 80.00 89 ALA A N 1
ATOM 616 C CA . ALA A 1 89 ? -0.145 10.423 4.269 1.00 80.00 89 ALA A CA 1
ATOM 617 C C . ALA A 1 89 ? -1.674 10.406 4.270 1.00 80.00 89 ALA A C 1
ATOM 619 O O . ALA A 1 89 ? -2.290 10.465 5.334 1.00 80.00 89 ALA A O 1
ATOM 620 N N . CYS A 1 90 ? -2.260 10.294 3.084 1.00 84.44 90 CYS A N 1
ATOM 621 C CA . CYS A 1 90 ? -3.660 9.943 2.896 1.00 84.44 90 CYS A CA 1
ATOM 622 C C . CYS A 1 90 ? -3.692 8.547 2.278 1.00 84.44 90 CYS A C 1
ATOM 624 O O . CYS A 1 90 ? -3.110 8.341 1.213 1.00 84.44 90 CYS A O 1
ATOM 626 N N . VAL A 1 91 ? -4.311 7.592 2.963 1.00 84.38 91 VAL A N 1
ATOM 627 C CA . VAL A 1 91 ? -4.398 6.204 2.506 1.00 84.38 91 VAL A CA 1
ATOM 628 C C . VAL A 1 91 ? -5.862 5.812 2.444 1.00 84.38 91 VAL A C 1
ATOM 630 O O . VAL A 1 91 ? -6.529 5.763 3.475 1.00 84.38 91 VAL A O 1
ATOM 633 N N . GLU A 1 92 ? -6.334 5.505 1.244 1.00 86.88 92 GLU A N 1
ATOM 634 C CA . GLU A 1 92 ? -7.634 4.897 1.001 1.00 86.88 92 GLU A CA 1
ATOM 635 C C . GLU A 1 92 ? -7.432 3.460 0.536 1.00 86.88 92 GLU A C 1
ATOM 637 O O . GLU A 1 92 ? -6.644 3.168 -0.372 1.00 86.88 92 GLU A O 1
ATOM 642 N N . PHE A 1 93 ? -8.137 2.542 1.184 1.00 83.06 93 PHE A N 1
ATOM 643 C CA . PHE A 1 93 ? -7.939 1.124 0.957 1.00 83.06 93 PHE A CA 1
ATOM 644 C C . PHE A 1 93 ? -9.258 0.380 0.862 1.00 83.06 93 PHE A C 1
ATOM 646 O O . PHE A 1 93 ? -10.087 0.435 1.771 1.00 83.06 93 PHE A O 1
ATOM 653 N N . ALA A 1 94 ? -9.418 -0.388 -0.211 1.00 84.19 94 ALA A N 1
ATOM 654 C CA . ALA A 1 94 ? -10.561 -1.259 -0.417 1.00 84.19 94 ALA A CA 1
ATOM 655 C C . ALA A 1 94 ? -10.090 -2.681 -0.723 1.00 84.19 94 ALA A C 1
ATOM 657 O O . ALA A 1 94 ? -9.447 -2.936 -1.746 1.00 84.19 94 ALA A O 1
ATOM 658 N N . CYS A 1 95 ? -10.436 -3.634 0.145 1.00 79.00 95 CYS A N 1
ATOM 659 C CA . CYS A 1 95 ? -10.041 -5.025 -0.053 1.00 79.00 95 CYS A CA 1
ATOM 660 C C . CYS A 1 95 ? -11.076 -6.064 0.371 1.00 79.00 95 CYS A C 1
ATOM 662 O O . CYS A 1 95 ? -11.929 -5.856 1.234 1.00 79.00 95 CYS A O 1
ATOM 664 N N . SER A 1 96 ? -10.929 -7.260 -0.189 1.00 81.19 96 SER A N 1
ATOM 665 C CA . SER A 1 96 ? -11.641 -8.459 0.253 1.00 81.19 96 SER A CA 1
ATOM 666 C C . SER A 1 96 ? -10.637 -9.568 0.556 1.00 81.19 96 SER A C 1
ATOM 668 O O . SER A 1 96 ? -9.624 -9.654 -0.126 1.00 81.19 96 SER A O 1
ATOM 670 N N . HIS A 1 97 ? -10.881 -10.407 1.567 1.00 82.62 97 HIS A N 1
ATOM 671 C CA . HIS A 1 97 ? -10.011 -11.542 1.909 1.00 82.62 97 HIS A CA 1
ATOM 672 C C . HIS A 1 97 ? -8.527 -11.165 1.982 1.00 82.62 97 HIS A C 1
ATOM 674 O O . HIS A 1 97 ? -7.719 -11.713 1.233 1.00 82.62 97 HIS A O 1
ATOM 680 N N . ALA A 1 98 ? -8.183 -10.206 2.843 1.00 81.94 98 ALA A N 1
ATOM 681 C CA . ALA A 1 98 ? -6.846 -9.621 2.873 1.00 81.94 98 ALA A CA 1
ATOM 682 C C . ALA A 1 98 ? -6.199 -9.649 4.261 1.00 81.94 98 ALA A C 1
ATOM 684 O O . ALA A 1 98 ? -6.884 -9.593 5.283 1.00 81.94 98 ALA A O 1
ATOM 685 N N . CYS A 1 99 ? -4.871 -9.693 4.270 1.00 84.50 99 CYS A N 1
ATOM 686 C CA . CYS A 1 99 ? -4.047 -9.371 5.427 1.00 84.5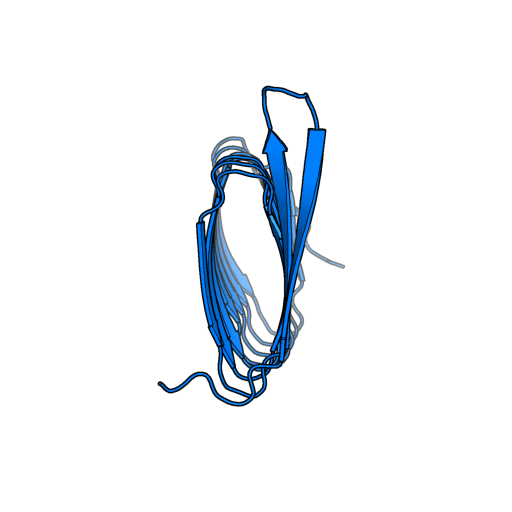0 99 CYS A CA 1
ATOM 687 C C . CYS A 1 99 ? -3.390 -8.019 5.159 1.00 84.50 99 CYS A C 1
ATOM 689 O O . CYS A 1 99 ? -2.737 -7.864 4.125 1.00 84.50 99 CYS A O 1
ATOM 691 N N . VAL A 1 100 ? -3.588 -7.051 6.050 1.00 83.75 100 VAL A N 1
ATOM 692 C CA . VAL A 1 100 ? -3.037 -5.706 5.889 1.00 83.75 100 VAL A CA 1
ATOM 693 C C . VAL A 1 100 ? -2.293 -5.279 7.137 1.00 83.75 100 VAL A C 1
ATOM 695 O O . VAL A 1 100 ? -2.859 -5.296 8.227 1.00 83.75 100 VAL A O 1
ATOM 698 N N . GLU A 1 101 ? -1.057 -4.836 6.950 1.00 87.38 101 GLU A N 1
ATOM 699 C CA . GLU A 1 101 ? -0.283 -4.122 7.955 1.00 87.38 101 GLU A CA 1
ATOM 700 C C . GLU A 1 101 ? -0.037 -2.693 7.469 1.00 87.38 101 GLU A C 1
ATOM 702 O O . GLU A 1 101 ? 0.516 -2.466 6.392 1.00 87.38 101 GLU A O 1
ATOM 707 N N . LEU A 1 102 ? -0.471 -1.711 8.256 1.00 84.00 102 LEU A N 1
ATOM 708 C CA . LEU A 1 102 ? -0.301 -0.299 7.938 1.00 84.00 102 LEU A CA 1
ATOM 709 C C . LEU A 1 102 ? 0.381 0.426 9.097 1.00 84.00 102 LEU A C 1
ATOM 711 O O . LEU A 1 102 ? -0.154 0.517 10.203 1.00 84.00 102 LEU A O 1
ATOM 715 N N . ALA A 1 103 ? 1.545 1.004 8.815 1.00 84.94 103 ALA A N 1
ATOM 716 C CA . ALA A 1 103 ? 2.276 1.877 9.716 1.00 84.94 103 ALA A CA 1
ATOM 717 C C . ALA A 1 103 ? 2.247 3.321 9.196 1.00 84.94 103 ALA A C 1
ATOM 719 O O . ALA A 1 103 ? 2.757 3.624 8.113 1.00 84.94 103 ALA A O 1
ATOM 720 N N . CYS A 1 104 ? 1.687 4.236 9.989 1.00 77.00 104 CYS A N 1
ATOM 721 C CA . CYS A 1 104 ? 1.606 5.654 9.641 1.00 77.00 104 CYS A CA 1
ATOM 722 C C . CYS A 1 104 ? 2.235 6.546 10.714 1.00 77.00 104 CYS A C 1
ATOM 724 O O . CYS A 1 104 ? 1.928 6.446 11.908 1.00 77.00 104 CYS A O 1
ATOM 726 N N . SER A 1 105 ? 3.081 7.480 10.279 1.00 77.06 105 SER A N 1
ATOM 727 C CA . SER A 1 105 ? 3.613 8.545 11.135 1.00 77.06 105 SER A CA 1
ATOM 728 C C . SER A 1 105 ? 2.646 9.757 11.202 1.00 77.06 105 SER A C 1
ATOM 730 O O . SER A 1 105 ? 1.512 9.636 10.732 1.00 77.06 105 SER A O 1
ATOM 732 N N . PRO A 1 106 ? 2.966 10.871 11.898 1.00 70.00 106 PRO A N 1
ATOM 733 C CA . PRO A 1 106 ? 1.925 11.796 12.356 1.00 70.00 106 PRO A CA 1
ATOM 734 C C . PRO A 1 106 ? 1.270 12.556 11.202 1.00 70.00 106 PRO A C 1
ATOM 736 O O . PRO A 1 106 ? 1.872 12.745 10.144 1.00 70.00 106 PRO A O 1
ATOM 739 N N . HIS A 1 107 ? 0.040 13.026 11.438 1.00 77.31 107 HIS A N 1
ATOM 740 C CA . HIS A 1 107 ? -0.809 13.692 10.439 1.00 77.31 107 HIS A CA 1
ATOM 741 C C . HIS A 1 107 ? -1.208 12.789 9.265 1.00 77.31 107 HIS A C 1
ATOM 743 O O . HIS A 1 107 ? -1.146 13.211 8.110 1.00 77.31 107 HIS A O 1
ATOM 749 N N . ALA A 1 108 ? -1.591 11.549 9.564 1.00 77.56 108 ALA A N 1
ATOM 750 C CA . ALA A 1 108 ? -2.126 10.620 8.577 1.00 77.56 108 ALA A CA 1
ATOM 751 C C . ALA A 1 108 ? -3.662 10.590 8.599 1.00 77.56 108 ALA A C 1
ATOM 753 O O . ALA A 1 108 ? -4.267 10.643 9.671 1.00 77.56 108 ALA A O 1
ATOM 754 N N . CYS A 1 109 ? -4.270 10.461 7.425 1.00 80.94 109 CYS A N 1
ATOM 755 C CA . CYS A 1 109 ? -5.681 10.131 7.255 1.00 80.94 109 CYS A CA 1
ATOM 756 C C . CYS A 1 109 ? -5.765 8.749 6.608 1.00 80.94 109 CYS A C 1
ATOM 758 O O . CYS A 1 109 ? -5.173 8.533 5.551 1.00 80.94 109 CYS A O 1
ATOM 760 N N . VAL A 1 110 ? -6.459 7.817 7.254 1.00 80.12 110 VAL A N 1
ATOM 761 C CA . VAL A 1 110 ? -6.621 6.447 6.768 1.00 80.12 110 VAL A CA 1
ATOM 762 C C . VAL A 1 110 ? -8.104 6.125 6.686 1.00 80.12 110 VAL A C 1
ATOM 764 O O . VAL A 1 110 ? -8.792 6.159 7.705 1.00 80.12 110 VAL A O 1
ATOM 767 N N . GLU A 1 111 ? -8.568 5.759 5.499 1.00 80.69 111 GLU A N 1
ATOM 768 C CA . GLU A 1 111 ? -9.893 5.188 5.276 1.00 80.69 111 GLU A CA 1
ATOM 769 C C . GLU A 1 111 ? -9.740 3.747 4.795 1.00 80.69 111 GLU A C 1
ATOM 771 O O . GLU A 1 111 ? -9.046 3.460 3.817 1.00 80.69 111 GLU A O 1
ATOM 776 N N . PHE A 1 112 ? -10.370 2.817 5.508 1.00 77.62 112 PHE A N 1
ATOM 777 C CA . PHE A 1 112 ? -10.224 1.393 5.240 1.00 77.62 112 PHE A CA 1
ATOM 778 C C . PHE A 1 112 ? -11.584 0.713 5.114 1.00 77.62 112 PHE A C 1
ATOM 780 O O . PHE A 1 112 ? -12.342 0.619 6.083 1.00 77.62 112 PHE A O 1
ATOM 787 N N . ALA A 1 113 ? -11.874 0.175 3.934 1.00 79.62 113 ALA A N 1
ATOM 788 C CA . ALA A 1 113 ? -13.065 -0.609 3.650 1.00 79.62 113 ALA A CA 1
ATOM 789 C C . ALA A 1 113 ? -12.686 -2.069 3.383 1.00 79.62 113 ALA A C 1
ATOM 791 O O . ALA A 1 113 ? -11.904 -2.368 2.477 1.00 79.62 113 ALA A O 1
ATOM 792 N N . CYS A 1 114 ? -13.242 -3.003 4.162 1.00 73.19 114 CYS A N 1
ATOM 793 C CA . CYS A 1 114 ? -12.821 -4.397 4.056 1.00 73.19 114 CYS A CA 1
ATOM 794 C C . CYS A 1 114 ? -13.904 -5.454 4.263 1.00 73.19 114 CYS A C 1
ATOM 796 O O . CYS A 1 114 ? -14.775 -5.342 5.125 1.00 73.19 114 CYS A O 1
ATOM 798 N N . SER A 1 115 ? -13.810 -6.558 3.518 1.00 73.81 115 SER A N 1
ATOM 799 C CA . SER A 1 115 ? -14.608 -7.763 3.770 1.00 73.81 115 SER A CA 1
ATOM 800 C C . SER A 1 115 ? -13.719 -8.965 4.071 1.00 73.81 115 SER A C 1
ATOM 802 O O . SER A 1 115 ? -12.882 -9.300 3.238 1.00 73.81 115 SER A O 1
ATOM 804 N N . HIS A 1 116 ? -13.916 -9.640 5.210 1.00 74.31 116 HIS A N 1
ATOM 805 C CA . HIS A 1 116 ? -13.067 -10.753 5.668 1.00 74.31 116 HIS A CA 1
ATOM 806 C C . HIS A 1 116 ? -11.565 -10.410 5.668 1.00 74.31 116 HIS A C 1
ATOM 808 O O . HIS A 1 116 ? -10.829 -10.892 4.814 1.00 74.31 116 HIS A O 1
ATOM 814 N N . ALA A 1 117 ? -11.096 -9.581 6.598 1.00 75.44 117 ALA A N 1
ATOM 815 C CA . ALA A 1 117 ? -9.687 -9.183 6.636 1.00 75.44 117 ALA A CA 1
ATOM 816 C C . ALA A 1 117 ? -9.067 -9.313 8.029 1.00 75.44 117 ALA A C 1
ATOM 818 O O . ALA A 1 117 ? -9.777 -9.243 9.031 1.00 75.44 117 ALA A O 1
ATOM 819 N N . CYS A 1 118 ? -7.748 -9.473 8.069 1.00 79.06 118 CYS A N 1
ATOM 820 C CA . CYS A 1 118 ? -6.928 -9.267 9.257 1.00 79.06 118 CYS A CA 1
ATOM 821 C C . CYS A 1 118 ? -6.165 -7.957 9.060 1.00 79.06 118 CYS A C 1
ATOM 823 O O . CYS A 1 118 ? -5.414 -7.843 8.095 1.00 79.06 118 CYS A O 1
ATOM 825 N N . VAL A 1 119 ? -6.388 -6.975 9.928 1.00 79.12 119 VAL A N 1
ATOM 826 C CA . VAL A 1 119 ? -5.820 -5.631 9.780 1.00 79.12 119 VAL A CA 1
ATOM 827 C C . VAL A 1 119 ? -5.051 -5.260 11.041 1.00 79.12 119 VAL A C 1
ATOM 829 O O . VAL A 1 119 ? -5.627 -5.269 12.126 1.00 79.12 119 VAL A O 1
ATOM 832 N N . GLU A 1 120 ? -3.782 -4.904 10.886 1.00 82.56 120 GLU A N 1
ATOM 833 C CA . GLU A 1 120 ? -2.928 -4.317 11.919 1.00 82.56 120 GLU A CA 1
ATOM 834 C C . GLU A 1 120 ? -2.605 -2.870 11.549 1.00 82.56 120 GLU A C 1
ATOM 836 O O . GLU A 1 120 ? -2.084 -2.583 10.472 1.00 82.56 120 GLU A O 1
ATOM 841 N N . LEU A 1 121 ? -2.919 -1.944 12.450 1.00 79.06 121 LEU A N 1
ATOM 842 C CA . LEU A 1 121 ? -2.746 -0.508 12.248 1.00 79.06 121 LEU A CA 1
ATOM 843 C C . LEU A 1 121 ? -1.848 0.062 13.338 1.00 79.06 121 LEU A C 1
ATOM 845 O O . LEU A 1 121 ? -2.250 0.136 14.494 1.00 79.06 121 LEU A O 1
ATOM 849 N N . ALA A 1 122 ? -0.656 0.525 12.982 1.00 82.19 122 ALA A N 1
ATOM 850 C CA . ALA A 1 122 ? 0.245 1.232 13.884 1.00 82.19 122 ALA A CA 1
ATOM 851 C C . ALA A 1 122 ? 0.306 2.714 13.496 1.00 82.19 122 ALA A C 1
ATOM 853 O O . ALA A 1 122 ? 1.041 3.113 12.591 1.00 82.19 122 ALA A O 1
ATOM 854 N N . CYS A 1 123 ? -0.460 3.551 14.194 1.00 73.88 123 CYS A N 1
ATOM 855 C CA . CYS A 1 123 ? -0.541 4.980 13.908 1.00 73.88 123 CYS A CA 1
ATOM 856 C C . CYS A 1 123 ? 0.084 5.808 15.035 1.00 73.88 123 CYS A C 1
ATOM 858 O O . CYS A 1 123 ? -0.119 5.574 16.229 1.00 73.88 123 CYS A O 1
ATOM 860 N N . SER A 1 124 ? 0.857 6.817 14.655 1.00 73.50 124 SER A N 1
ATOM 861 C CA . SER A 1 124 ? 1.378 7.811 15.595 1.00 73.50 124 SER A CA 1
ATOM 862 C C . SER A 1 124 ? 0.330 8.917 15.887 1.00 73.50 124 SER A C 1
ATOM 864 O O . SER A 1 124 ? -0.730 8.931 15.255 1.00 73.50 124 SER A O 1
ATOM 866 N N . PRO A 1 125 ? 0.568 9.848 16.832 1.00 61.59 125 PRO A N 1
ATOM 867 C CA . PRO A 1 125 ? -0.456 10.802 17.254 1.00 61.59 125 PRO A CA 1
ATOM 868 C C . PRO A 1 125 ? -0.881 11.750 16.121 1.00 61.59 125 PRO A C 1
ATOM 870 O O . PRO A 1 125 ? -0.103 12.055 15.219 1.00 61.59 125 PRO A O 1
ATOM 873 N N . HIS A 1 126 ? -2.111 12.268 16.212 1.00 70.62 126 HIS A N 1
ATOM 874 C CA . HIS A 1 126 ? -2.756 13.111 15.188 1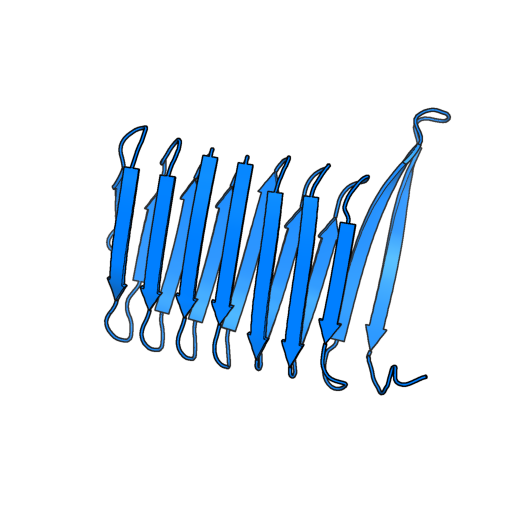.00 70.62 126 HIS A CA 1
ATOM 875 C C . HIS A 1 126 ? -3.096 12.387 13.878 1.00 70.62 126 HIS A C 1
ATOM 877 O O . HIS A 1 126 ? -3.152 13.026 12.829 1.00 70.62 126 HIS A O 1
ATOM 883 N N . ALA A 1 127 ? -3.320 11.074 13.943 1.00 69.81 127 ALA A N 1
ATOM 884 C CA . ALA A 1 127 ? -3.923 10.318 12.856 1.00 69.81 127 ALA A CA 1
ATOM 885 C C . ALA A 1 127 ? -5.457 10.297 12.972 1.00 69.81 127 ALA A C 1
ATOM 887 O O . ALA A 1 127 ? -5.998 10.155 14.074 1.00 69.81 127 ALA A O 1
ATOM 888 N N . CYS A 1 128 ? -6.136 10.408 11.833 1.00 73.31 128 CYS A N 1
ATOM 889 C CA . CYS A 1 128 ? -7.561 10.136 11.674 1.00 73.31 128 CYS A CA 1
ATOM 890 C C . CYS A 1 128 ? -7.702 8.774 10.989 1.00 73.31 128 CYS A C 1
ATOM 892 O O . CYS A 1 128 ? -7.093 8.562 9.942 1.00 73.31 128 CYS A O 1
ATOM 894 N N . VAL A 1 129 ? -8.466 7.855 11.583 1.00 74.00 129 VAL A N 1
ATOM 895 C CA . VAL A 1 129 ? -8.665 6.506 11.037 1.00 74.00 129 VAL A CA 1
ATOM 896 C C . VAL A 1 129 ? -10.155 6.189 11.016 1.00 74.00 129 VAL A C 1
ATOM 898 O O . VAL A 1 129 ? -10.794 6.178 12.069 1.00 74.00 129 VAL A O 1
ATOM 901 N N . GLU A 1 130 ? -10.687 5.913 9.829 1.00 76.19 130 GLU A N 1
ATOM 902 C CA . GLU A 1 130 ? -12.050 5.431 9.611 1.00 76.19 130 GLU A CA 1
ATOM 903 C C . GLU A 1 130 ? -12.019 3.995 9.077 1.00 76.19 130 GLU A C 1
ATOM 905 O O . GLU A 1 130 ? -11.302 3.675 8.130 1.00 76.19 130 GLU A O 1
ATOM 910 N N . LEU A 1 131 ? -12.790 3.108 9.714 1.00 72.44 131 LEU A N 1
ATOM 911 C CA . LEU A 1 131 ? -12.812 1.677 9.410 1.00 72.44 131 LEU A CA 1
ATOM 912 C C . LEU A 1 131 ? -14.242 1.220 9.117 1.00 72.44 131 LEU A C 1
ATOM 914 O O . LEU A 1 131 ? -15.099 1.223 10.001 1.00 72.44 131 LEU A O 1
ATOM 918 N N . ALA A 1 132 ? -14.477 0.747 7.897 1.00 78.50 132 ALA A N 1
ATOM 919 C CA . ALA A 1 132 ? -15.736 0.170 7.444 1.00 78.50 132 ALA A CA 1
ATOM 920 C C . ALA A 1 132 ? -15.521 -1.297 7.046 1.00 78.50 132 ALA A C 1
ATOM 922 O O . ALA A 1 132 ? -15.317 -1.634 5.879 1.00 78.50 132 ALA A O 1
ATOM 923 N N . CYS A 1 133 ? -15.556 -2.195 8.033 1.00 70.12 133 CYS A N 1
ATOM 924 C CA . CYS A 1 133 ? -15.296 -3.614 7.807 1.00 70.12 133 CYS A CA 1
ATOM 925 C C . CYS A 1 133 ? -16.503 -4.517 8.090 1.00 70.12 133 CYS A C 1
ATOM 927 O O . CYS A 1 133 ? -17.228 -4.341 9.068 1.00 70.12 133 CYS A O 1
ATOM 929 N N . SER A 1 134 ? -16.682 -5.531 7.238 1.00 71.94 134 SER A N 1
ATOM 930 C CA . SER A 1 134 ? -17.692 -6.588 7.385 1.00 71.94 134 SER A CA 1
ATOM 931 C C . SER A 1 134 ? -17.491 -7.394 8.682 1.00 71.94 134 SER A C 1
ATOM 933 O O . SER A 1 134 ? -16.370 -7.435 9.202 1.00 71.94 134 SER A O 1
ATOM 935 N N . PRO A 1 135 ? -18.498 -8.153 9.151 1.00 58.44 135 PRO A N 1
ATOM 936 C CA . PRO A 1 135 ? -18.446 -8.766 10.471 1.00 58.44 135 PRO A CA 1
ATOM 937 C C . PRO A 1 135 ? -17.456 -9.935 10.652 1.00 58.44 135 PRO A C 1
ATOM 939 O O . PRO A 1 135 ? -17.358 -10.549 11.714 1.00 58.44 135 PRO A O 1
ATOM 942 N N . HIS A 1 136 ? -16.727 -10.279 9.596 1.00 68.62 136 HIS A N 1
ATOM 943 C CA . HIS A 1 136 ? -15.700 -11.314 9.605 1.00 68.62 136 HIS A CA 1
ATOM 944 C C . HIS A 1 136 ? -14.284 -10.736 9.529 1.00 68.62 136 HIS A C 1
ATOM 946 O O . HIS A 1 136 ? -13.354 -11.450 9.160 1.00 68.62 136 HIS A O 1
ATOM 952 N N . ALA A 1 137 ? -14.128 -9.449 9.841 1.00 68.31 137 ALA A N 1
ATOM 953 C CA . ALA A 1 137 ? -12.831 -8.810 9.959 1.00 68.31 137 ALA A CA 1
ATOM 954 C C . ALA A 1 137 ? -12.325 -8.826 11.408 1.00 68.31 137 ALA A C 1
ATOM 956 O O . ALA A 1 137 ? -13.076 -8.586 12.361 1.00 68.31 137 ALA A O 1
ATOM 957 N N . TRP A 1 138 ? -11.032 -9.091 11.546 1.00 78.75 138 TRP A N 1
ATOM 958 C CA . TRP A 1 138 ? -10.267 -8.860 12.756 1.00 78.75 138 TRP A CA 1
ATOM 959 C C . TRP A 1 138 ? -9.419 -7.612 12.550 1.00 78.75 138 TRP A C 1
ATOM 961 O O . TRP A 1 138 ? -8.687 -7.520 11.565 1.00 78.75 138 TRP A O 1
ATOM 971 N N . VAL A 1 139 ? -9.538 -6.651 13.462 1.00 75.56 139 VAL A N 1
ATOM 972 C CA . VAL A 1 139 ? -8.767 -5.412 13.405 1.00 75.56 139 VAL A CA 1
ATOM 973 C C . VAL A 1 139 ? -8.075 -5.183 14.737 1.00 75.56 139 VAL A C 1
ATOM 975 O O . VAL A 1 139 ? -8.711 -5.194 15.794 1.00 75.56 139 VAL A O 1
ATOM 978 N N . SER A 1 140 ? -6.776 -4.940 14.672 1.00 80.94 140 SER A N 1
ATOM 979 C CA . SER A 1 140 ? -5.938 -4.494 15.769 1.00 80.94 140 SER A CA 1
ATOM 980 C C . SER A 1 140 ? -5.340 -3.143 15.404 1.00 80.94 140 SER A C 1
ATOM 982 O O . SER A 1 140 ? -4.861 -2.921 14.295 1.00 80.94 140 SER A O 1
ATOM 984 N N . MET A 1 141 ? -5.445 -2.198 16.327 1.00 76.38 141 MET A N 1
ATOM 985 C CA . MET A 1 141 ? -4.968 -0.841 16.156 1.00 76.38 141 MET A CA 1
ATOM 986 C C . MET A 1 141 ? -4.168 -0.413 17.380 1.00 76.38 141 MET A C 1
ATOM 988 O O . MET A 1 141 ? -4.640 -0.442 18.515 1.00 76.38 141 MET A O 1
ATOM 992 N N . HIS A 1 142 ? -2.962 0.058 17.125 1.00 80.06 142 HIS A N 1
ATOM 993 C CA . HIS A 1 142 ? -2.006 0.586 18.072 1.00 80.06 142 HIS A CA 1
ATOM 994 C C . HIS A 1 142 ? -1.795 2.073 17.783 1.00 80.06 142 HIS A C 1
ATOM 996 O O . HIS A 1 142 ? -1.158 2.449 16.802 1.00 80.06 142 HIS A O 1
ATOM 1002 N N . MET A 1 143 ? -2.327 2.931 18.653 1.00 72.62 143 MET A N 1
ATOM 1003 C CA . MET A 1 143 ? -2.186 4.382 18.559 1.00 72.62 143 MET A CA 1
ATOM 1004 C C . MET A 1 143 ? -1.191 4.883 19.609 1.00 72.62 143 MET A C 1
ATOM 1006 O O . MET A 1 143 ? -1.384 4.689 20.812 1.00 72.62 143 MET A O 1
ATOM 1010 N N . TRP A 1 144 ? -0.136 5.569 19.176 1.00 66.69 144 TRP A N 1
ATOM 1011 C CA . TRP A 1 144 ? 0.780 6.249 20.093 1.00 66.69 144 TRP A CA 1
ATOM 1012 C C . TRP A 1 144 ? 0.256 7.640 20.449 1.00 66.69 144 TRP A C 1
ATOM 1014 O O . TRP A 1 144 ? 0.110 8.501 19.588 1.00 66.69 144 TRP A O 1
ATOM 1024 N N . PHE A 1 145 ? 0.039 7.899 21.737 1.00 59.81 145 PHE A N 1
ATOM 1025 C CA . PHE A 1 145 ? -0.282 9.228 22.253 1.00 59.81 145 PHE A CA 1
ATOM 1026 C C . PHE A 1 145 ? 0.938 9.806 22.956 1.00 59.81 145 PHE A C 1
ATOM 1028 O O . PHE A 1 145 ? 1.313 9.329 24.025 1.00 59.81 145 PHE A O 1
ATOM 1035 N N . CYS A 1 146 ? 1.552 10.844 22.393 1.00 52.94 146 CYS A N 1
ATOM 1036 C CA . CYS A 1 146 ? 2.655 11.546 23.045 1.00 52.94 146 CYS A CA 1
ATOM 1037 C C . CYS A 1 146 ? 2.153 12.844 23.681 1.00 52.94 146 CYS A C 1
ATOM 1039 O O . CYS A 1 146 ? 1.751 13.782 22.995 1.00 52.94 146 CYS A O 1
ATOM 1041 N N . PHE A 1 147 ? 2.187 12.903 25.013 1.00 45.75 147 PHE A N 1
ATOM 1042 C CA . PHE A 1 147 ? 1.840 14.107 25.762 1.00 45.75 147 PHE A CA 1
ATOM 1043 C C . PHE A 1 147 ? 3.058 15.037 25.838 1.00 45.75 147 PHE A C 1
ATOM 1045 O O . PHE A 1 147 ? 4.176 14.608 26.123 1.00 45.75 147 PHE A O 1
ATOM 1052 N N . HIS A 1 148 ? 2.856 16.335 25.585 1.00 39.00 148 HIS A N 1
ATOM 1053 C CA . HIS A 1 148 ? 3.943 17.322 25.647 1.00 39.00 148 HIS A CA 1
ATOM 1054 C C . HIS A 1 148 ? 4.368 17.672 27.085 1.00 39.00 148 HIS A C 1
ATOM 1056 O O . HIS A 1 148 ? 5.500 18.118 27.293 1.00 39.00 148 HIS A O 1
ATOM 1062 N N . ARG A 1 149 ? 3.497 17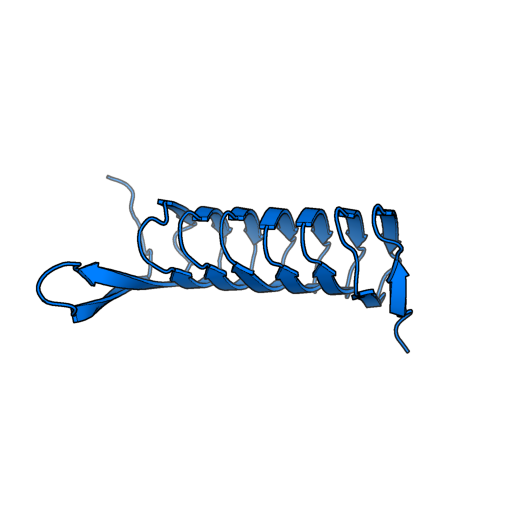.456 28.083 1.00 35.53 149 ARG A N 1
ATOM 1063 C CA . ARG A 1 149 ? 3.809 17.561 29.518 1.00 35.53 149 ARG A CA 1
ATOM 1064 C C . ARG A 1 149 ? 2.909 16.623 30.341 1.00 35.53 149 ARG A C 1
ATOM 1066 O O . ARG A 1 149 ? 1.704 16.862 30.354 1.00 35.53 149 ARG A O 1
ATOM 1073 N N . PRO A 1 150 ? 3.463 15.636 31.073 1.00 44.03 150 PRO A N 1
ATOM 1074 C CA . PRO A 1 150 ? 4.860 15.175 31.049 1.00 44.03 150 PRO A CA 1
ATOM 1075 C C . PRO A 1 150 ? 5.226 14.572 29.679 1.00 44.03 150 PRO A C 1
ATOM 1077 O O . PRO A 1 150 ? 4.335 14.159 28.948 1.00 44.03 150 PRO A O 1
ATOM 1080 N N . LYS A 1 151 ? 6.521 14.554 29.307 1.00 51.22 151 LYS A N 1
ATOM 1081 C CA . LYS A 1 151 ? 7.009 13.900 28.073 1.00 51.22 151 LYS A CA 1
ATOM 1082 C C . LYS A 1 151 ? 6.887 12.383 28.216 1.00 51.22 151 LYS A C 1
ATOM 1084 O O . LYS A 1 151 ? 7.852 11.700 28.544 1.00 51.22 151 LYS A O 1
ATOM 1089 N N . THR A 1 152 ? 5.684 11.878 28.022 1.00 53.31 152 THR A N 1
ATOM 1090 C CA . THR A 1 152 ? 5.348 10.460 28.117 1.00 53.31 152 THR A CA 1
ATOM 1091 C C . THR A 1 152 ? 4.568 10.090 26.875 1.00 53.31 152 THR A C 1
ATOM 1093 O O . THR A 1 152 ? 3.580 10.755 26.554 1.00 53.31 152 THR A O 1
ATOM 1096 N N . CYS A 1 153 ? 5.012 9.045 26.185 1.00 55.28 153 CYS A N 1
ATOM 1097 C CA . CYS A 1 153 ? 4.221 8.429 25.137 1.00 55.28 153 CYS A CA 1
ATOM 1098 C C . CYS A 1 153 ? 3.538 7.193 25.721 1.00 55.28 153 CYS A C 1
ATOM 1100 O O . CYS A 1 153 ? 4.187 6.378 26.377 1.00 55.28 153 CYS A O 1
ATOM 1102 N N . MET A 1 154 ? 2.228 7.096 25.530 1.00 57.91 154 MET A N 1
ATOM 1103 C CA . MET A 1 154 ? 1.427 5.948 25.932 1.00 57.91 154 MET A CA 1
ATOM 1104 C C . MET A 1 154 ? 0.911 5.242 24.686 1.00 57.91 154 MET A C 1
ATOM 1106 O O . MET A 1 154 ? 0.434 5.888 23.753 1.00 57.91 154 MET A O 1
ATOM 1110 N N . LEU A 1 155 ? 1.003 3.916 24.688 1.00 66.62 155 LEU A N 1
ATOM 1111 C CA . LEU A 1 155 ? 0.415 3.075 23.660 1.00 66.62 155 LEU A CA 1
ATOM 1112 C C . LEU A 1 155 ? -1.050 2.807 24.023 1.00 66.62 155 LEU A C 1
ATOM 1114 O O . LEU A 1 155 ? -1.330 2.097 24.988 1.00 66.62 155 LEU A O 1
ATOM 1118 N N . GLY A 1 156 ? -1.977 3.369 23.253 1.00 64.00 156 GLY A N 1
ATOM 1119 C CA . GLY A 1 156 ? -3.366 2.924 23.234 1.00 64.00 156 GLY A CA 1
ATOM 1120 C C . GLY A 1 156 ? -3.487 1.746 22.276 1.00 64.00 156 GLY A C 1
ATOM 1121 O O . GLY A 1 156 ? -3.022 1.837 21.146 1.00 64.00 156 GLY A O 1
ATOM 1122 N N . SER A 1 157 ? -4.071 0.636 22.720 1.00 67.50 157 SER A N 1
ATOM 1123 C CA . SER A 1 157 ? -4.316 -0.527 21.858 1.00 67.50 157 SER A CA 1
ATOM 1124 C C . SER A 1 157 ? -5.812 -0.808 21.820 1.00 67.50 157 SER A C 1
ATOM 1126 O O . SER A 1 157 ? -6.450 -0.885 22.869 1.00 67.50 157 SER A O 1
ATOM 1128 N N . PHE A 1 158 ? -6.363 -0.946 20.623 1.00 66.62 158 PHE A N 1
ATOM 1129 C CA . PHE A 1 158 ? -7.745 -1.309 20.361 1.00 66.62 158 PHE A CA 1
ATOM 1130 C C . PHE A 1 158 ? -7.745 -2.583 19.526 1.00 66.62 158 PHE A C 1
ATOM 1132 O O . PHE A 1 158 ? -7.173 -2.616 18.445 1.00 66.62 158 PHE A O 1
ATOM 1139 N N . THR A 1 159 ? -8.378 -3.637 20.027 1.00 63.69 159 THR A N 1
ATOM 1140 C CA . THR A 1 159 ? -8.592 -4.870 19.266 1.00 63.69 159 THR A CA 1
ATOM 1141 C C . THR A 1 159 ? -10.088 -5.103 19.154 1.00 63.69 159 THR A C 1
ATOM 1143 O O . THR A 1 159 ? -10.801 -5.119 20.158 1.00 63.69 159 THR A O 1
ATOM 1146 N N . ALA A 1 160 ? -10.573 -5.262 17.928 1.00 63.25 160 ALA A N 1
ATOM 1147 C CA . ALA A 1 160 ? -11.964 -5.556 17.638 1.00 63.25 160 ALA A CA 1
ATOM 1148 C C . ALA A 1 160 ? -12.071 -6.803 16.765 1.00 63.25 160 ALA A C 1
ATOM 1150 O O . ALA A 1 160 ? -11.517 -6.888 15.669 1.00 63.25 160 ALA A O 1
ATOM 1151 N N . PHE A 1 161 ? -12.851 -7.767 17.251 1.00 55.44 161 PHE A N 1
ATOM 1152 C CA . PHE A 1 161 ? -13.393 -8.842 16.433 1.00 55.44 161 PHE A CA 1
ATOM 1153 C C . PHE A 1 161 ? -14.828 -8.457 16.094 1.00 55.44 161 PHE A C 1
ATOM 1155 O O . PHE A 1 161 ? -15.703 -8.491 16.962 1.00 55.44 161 PHE A O 1
ATOM 1162 N N . ASN A 1 162 ? -15.060 -8.004 14.865 1.00 50.12 162 ASN A N 1
ATOM 1163 C CA . ASN A 1 162 ? -16.273 -7.266 14.539 1.00 50.12 162 ASN A CA 1
ATOM 1164 C C . ASN A 1 162 ? -17.480 -8.194 14.322 1.00 50.12 162 ASN A C 1
ATOM 1166 O O . ASN A 1 162 ? -18.031 -8.232 13.241 1.00 50.12 162 ASN A O 1
ATOM 1170 N N . LYS A 1 163 ? -17.951 -8.965 15.307 1.00 42.25 163 LYS A N 1
ATOM 1171 C CA . LYS A 1 163 ? -19.218 -9.701 15.144 1.00 42.25 163 LYS A CA 1
ATOM 1172 C C . LYS A 1 163 ? -20.394 -8.756 15.446 1.00 42.25 163 LYS A C 1
ATOM 1174 O O . LYS A 1 163 ? -20.937 -8.808 16.537 1.00 42.25 163 LYS A O 1
ATOM 1179 N N . GLN A 1 164 ? -20.758 -7.933 14.457 1.00 38.91 164 GLN A N 1
ATOM 1180 C CA . GLN A 1 164 ? -21.821 -6.906 14.466 1.00 38.91 164 GLN A CA 1
ATOM 1181 C C . GLN A 1 164 ? -21.508 -5.633 15.274 1.00 38.91 164 GLN A C 1
ATOM 1183 O O . GLN A 1 164 ? -21.665 -5.598 16.488 1.00 38.91 164 GLN A O 1
ATOM 1188 N N . ILE A 1 165 ? -21.200 -4.546 14.564 1.00 38.66 165 ILE A N 1
ATOM 1189 C CA . ILE A 1 165 ? -21.610 -3.194 14.958 1.00 38.66 165 ILE A CA 1
ATOM 1190 C C . ILE A 1 165 ? -22.714 -2.792 13.972 1.00 38.66 165 ILE A C 1
ATOM 1192 O O . ILE A 1 165 ? -22.444 -2.297 12.881 1.00 38.66 165 ILE A O 1
ATOM 1196 N N . LEU A 1 166 ? -23.955 -3.119 14.323 1.00 34.03 166 LEU A N 1
ATOM 1197 C CA . LEU A 1 166 ? -25.162 -2.470 13.819 1.00 34.03 166 LEU A CA 1
ATOM 1198 C C . LEU A 1 166 ? -25.963 -2.116 15.074 1.00 34.03 166 LEU A C 1
ATOM 1200 O O . LEU A 1 166 ? -26.454 -3.031 15.734 1.00 34.03 166 LEU A O 1
ATOM 1204 N N . ASP A 1 167 ? -26.012 -0.811 15.349 1.00 32.28 167 ASP A N 1
ATOM 1205 C CA . ASP A 1 167 ? -26.773 -0.085 16.382 1.00 32.28 167 ASP A CA 1
ATOM 1206 C C . ASP A 1 167 ? -26.440 -0.322 17.871 1.00 32.28 167 ASP A C 1
ATOM 1208 O O . ASP A 1 167 ? -26.590 -1.450 18.395 1.00 32.28 167 ASP A O 1
#